Protein AF-A0A2N1J5Y3-F1 (afdb_monomer_lite)

pLDDT: mean 76.92, std 14.61, range [30.41, 90.88]

Foldseek 3Di:
DPPPPQDPDPLVVVVVDDDPLNLLVVVVLDDPVLSVCCSPPVPRVDDPLLVQLLSVVCVVVSVCSVPDDVCNVVVSVLSVLVVVQSVCCVVPVDGDPDPNSVVVVVSSVSSNVSSVVCVVVPD

Sequence (123 aa):
MLYKKRIYIDLDRVKKRETICSVLNNKKYLSDEEYEFETVEVACIYDELTFRGYLFVLAPVIFLLKHFSFADDFVFYLVKKWMDLHKFQREYQKRPKSFFSSLMSLCVLLAFFVGQVLYRIKP

Structure (mmCIF, N/CA/C/O backbone):
data_AF-A0A2N1J5Y3-F1
#
_entry.id   AF-A0A2N1J5Y3-F1
#
loop_
_atom_site.group_PDB
_atom_site.id
_atom_site.type_symbol
_atom_site.label_atom_id
_atom_site.label_alt_id
_atom_site.label_comp_id
_atom_site.label_asym_id
_atom_site.label_entity_id
_atom_site.label_seq_id
_atom_site.pdbx_PDB_ins_code
_atom_site.Cartn_x
_atom_site.Cartn_y
_atom_site.Cartn_z
_atom_site.occupancy
_atom_site.B_iso_or_equiv
_atom_site.auth_seq_id
_atom_site.auth_comp_id
_atom_site.auth_asym_id
_atom_site.auth_atom_id
_atom_site.pdbx_PDB_model_num
ATOM 1 N N . MET A 1 1 ? 8.477 29.636 5.546 1.00 30.41 1 MET A N 1
ATOM 2 C CA . MET A 1 1 ? 7.354 28.700 5.312 1.00 30.41 1 MET A CA 1
ATOM 3 C C . MET A 1 1 ? 7.275 28.415 3.822 1.00 30.41 1 MET A C 1
ATOM 5 O O . MET A 1 1 ? 6.855 29.285 3.074 1.00 30.41 1 MET A O 1
ATOM 9 N N . LEU A 1 2 ? 7.745 27.250 3.372 1.00 33.06 2 LEU A N 1
ATOM 10 C CA . LEU A 1 2 ? 7.533 26.817 1.989 1.00 33.06 2 LEU A CA 1
ATOM 11 C C . LEU A 1 2 ? 6.049 26.469 1.845 1.00 33.06 2 LEU A C 1
ATOM 13 O O . LEU A 1 2 ? 5.589 25.486 2.423 1.00 33.06 2 LEU A O 1
ATOM 17 N N . TYR A 1 3 ? 5.299 27.317 1.138 1.00 32.69 3 TYR A N 1
ATOM 18 C CA . TYR A 1 3 ? 3.928 27.031 0.729 1.00 32.69 3 TYR A CA 1
ATOM 19 C C . TYR A 1 3 ? 3.929 25.677 0.015 1.00 32.69 3 TYR A C 1
ATOM 21 O O . TYR A 1 3 ? 4.477 25.544 -1.081 1.00 32.69 3 TYR A O 1
ATOM 29 N N . LYS A 1 4 ? 3.359 24.654 0.660 1.00 36.25 4 LYS A N 1
ATOM 30 C CA . LYS A 1 4 ? 3.194 23.324 0.074 1.00 36.25 4 LYS A CA 1
ATOM 31 C C . LYS A 1 4 ? 2.144 23.470 -1.027 1.00 36.25 4 LYS A C 1
ATOM 33 O O . LYS A 1 4 ? 0.946 23.393 -0.765 1.00 36.25 4 LYS A O 1
ATOM 38 N N . LYS A 1 5 ? 2.588 23.810 -2.240 1.00 34.06 5 LYS A N 1
ATOM 39 C CA . LYS A 1 5 ? 1.733 23.908 -3.426 1.00 34.06 5 LYS A CA 1
ATOM 40 C C . LYS A 1 5 ? 1.018 22.559 -3.536 1.00 34.06 5 LYS A C 1
ATOM 42 O O . LYS A 1 5 ? 1.691 21.537 -3.642 1.00 34.06 5 LYS A O 1
ATOM 47 N N . ARG A 1 6 ? -0.317 22.535 -3.421 1.00 40.66 6 ARG A N 1
ATOM 48 C CA . ARG A 1 6 ? -1.101 21.331 -3.730 1.00 40.66 6 ARG A CA 1
ATOM 49 C C . ARG A 1 6 ? -0.910 21.082 -5.216 1.00 40.66 6 ARG A C 1
ATOM 51 O O . ARG A 1 6 ? -1.518 21.753 -6.045 1.00 40.66 6 ARG A O 1
ATOM 58 N N . ILE A 1 7 ? 0.026 20.204 -5.538 1.00 44.78 7 ILE A N 1
ATOM 59 C CA . ILE A 1 7 ? 0.186 19.703 -6.890 1.00 44.78 7 ILE A CA 1
ATOM 60 C C . ILE A 1 7 ? -0.972 18.729 -7.070 1.00 44.78 7 ILE A C 1
ATOM 62 O O . ILE A 1 7 ? -1.092 17.768 -6.312 1.00 44.78 7 ILE A O 1
ATOM 66 N N . TYR A 1 8 ? -1.855 19.023 -8.020 1.00 44.12 8 TYR A N 1
ATOM 67 C CA . TYR A 1 8 ? -2.813 18.037 -8.492 1.00 44.12 8 TYR A CA 1
ATOM 68 C C . TYR A 1 8 ? -1.997 16.946 -9.172 1.00 44.12 8 TYR A C 1
ATOM 70 O O . TYR A 1 8 ? -1.491 17.139 -10.276 1.00 44.12 8 TYR A O 1
ATOM 78 N N . ILE A 1 9 ? -1.791 15.835 -8.466 1.00 52.09 9 ILE A N 1
ATOM 79 C CA . ILE A 1 9 ? -1.263 14.635 -9.095 1.00 52.09 9 ILE A CA 1
ATOM 80 C C . ILE A 1 9 ? -2.260 14.252 -10.187 1.00 52.09 9 ILE A C 1
ATOM 82 O O . ILE A 1 9 ? -3.460 14.186 -9.931 1.00 52.09 9 ILE A O 1
ATOM 86 N N . ASP A 1 10 ? -1.762 14.043 -11.405 1.00 57.97 10 ASP A N 1
ATOM 87 C CA . ASP A 1 10 ? -2.546 13.470 -12.495 1.00 57.97 10 ASP A CA 1
ATOM 88 C C . ASP A 1 10 ? -2.907 12.032 -12.103 1.00 57.97 10 ASP A C 1
ATOM 90 O O . ASP A 1 10 ? -2.158 11.076 -12.334 1.00 57.97 10 ASP A O 1
ATOM 94 N N . LEU A 1 11 ? -4.041 11.914 -11.414 1.00 51.72 11 LEU A N 1
ATOM 95 C CA . LEU A 1 11 ? -4.582 10.669 -10.900 1.00 51.72 11 LEU A CA 1
ATOM 96 C C . LEU A 1 11 ? -4.804 9.661 -12.025 1.00 51.72 11 LEU A C 1
ATOM 98 O O . LEU A 1 11 ? -4.676 8.471 -11.773 1.00 51.72 11 LEU A O 1
ATOM 102 N N . ASP A 1 12 ? -5.042 10.098 -13.263 1.00 50.06 12 ASP A N 1
ATOM 103 C CA . ASP A 1 12 ? -5.201 9.193 -14.402 1.00 50.06 12 ASP A CA 1
ATOM 104 C C . ASP A 1 12 ? -3.869 8.561 -14.810 1.00 50.06 12 ASP A C 1
ATOM 106 O O . ASP A 1 12 ? -3.822 7.385 -15.178 1.00 50.06 12 ASP A O 1
ATOM 110 N N . ARG A 1 13 ? -2.750 9.283 -14.684 1.00 56.41 13 ARG A N 1
ATOM 111 C CA . ARG A 1 13 ? -1.409 8.689 -14.831 1.00 56.41 13 ARG A CA 1
ATOM 112 C C . ARG A 1 13 ? -1.046 7.760 -13.681 1.00 56.41 13 ARG A C 1
ATOM 114 O O . ARG A 1 13 ? -0.309 6.805 -13.914 1.00 56.41 13 ARG A O 1
ATOM 121 N N . VAL A 1 14 ? -1.533 8.022 -12.470 1.00 54.28 14 VAL A N 1
ATOM 122 C CA . VAL A 1 14 ? -1.320 7.141 -11.310 1.00 54.28 14 VAL A CA 1
ATOM 123 C C . VAL A 1 14 ? -2.161 5.877 -11.412 1.00 54.28 14 VAL A C 1
ATOM 125 O O . VAL A 1 14 ? -1.616 4.793 -11.270 1.00 54.28 14 VAL A O 1
ATOM 128 N N . LYS A 1 15 ? -3.444 6.000 -11.757 1.00 50.16 15 LYS A N 1
ATOM 129 C CA . LYS A 1 15 ? -4.363 4.880 -12.004 1.00 50.16 15 LYS A CA 1
ATOM 130 C C . LYS A 1 15 ? -3.881 3.972 -13.136 1.00 50.16 15 LYS A C 1
ATOM 132 O O . LYS A 1 15 ? -4.115 2.772 -13.094 1.00 50.16 15 LYS A O 1
ATOM 137 N N . LYS A 1 16 ? -3.175 4.529 -14.131 1.00 56.41 16 LYS A N 1
ATOM 138 C CA . LYS A 1 16 ? -2.533 3.768 -15.220 1.00 56.41 16 LYS A CA 1
ATOM 139 C C . LYS A 1 16 ? -1.211 3.101 -14.830 1.00 56.41 16 LYS A C 1
ATOM 141 O O . LYS A 1 16 ? -0.716 2.280 -15.598 1.00 56.41 16 LYS A O 1
ATOM 146 N N . ARG A 1 17 ? -0.601 3.464 -13.698 1.00 63.66 17 ARG A N 1
ATOM 147 C CA . ARG A 1 17 ? 0.617 2.817 -13.194 1.00 63.66 17 ARG A CA 1
ATOM 148 C C . ARG A 1 17 ? 0.221 1.717 -12.223 1.00 63.66 17 ARG A C 1
ATOM 150 O O . ARG A 1 17 ? -0.582 1.938 -11.327 1.00 63.66 17 ARG A O 1
ATOM 157 N N . GLU A 1 18 ? 0.799 0.535 -12.390 1.00 70.38 18 GLU A N 1
ATOM 158 C CA . GLU A 1 18 ? 0.590 -0.544 -11.429 1.00 70.38 18 GLU A CA 1
ATOM 159 C C . GLU A 1 18 ? 1.158 -0.167 -10.064 1.00 70.38 18 GLU A C 1
ATOM 161 O O . GLU A 1 18 ? 2.282 0.330 -9.953 1.00 70.38 18 GLU A O 1
ATOM 166 N N . THR A 1 19 ? 0.362 -0.427 -9.033 1.00 80.75 19 THR A N 1
ATOM 167 C CA . THR A 1 19 ? 0.693 -0.169 -7.636 1.00 80.75 19 THR A CA 1
ATOM 168 C C . THR A 1 19 ? 0.560 -1.442 -6.804 1.00 80.75 19 THR A C 1
ATOM 170 O O . THR A 1 19 ? 0.032 -2.451 -7.282 1.00 80.75 19 THR A O 1
ATOM 173 N N . ILE A 1 20 ? 1.008 -1.411 -5.545 1.00 85.56 20 ILE A N 1
ATOM 174 C CA . ILE A 1 20 ? 0.838 -2.561 -4.645 1.00 85.56 20 ILE A CA 1
ATOM 175 C C . ILE A 1 20 ? -0.650 -2.861 -4.438 1.00 85.56 20 ILE A C 1
ATOM 177 O O . ILE A 1 20 ? -1.048 -4.023 -4.543 1.00 85.56 20 ILE A O 1
ATOM 181 N N . CYS A 1 21 ? -1.484 -1.840 -4.202 1.00 83.31 21 CYS A N 1
ATOM 182 C CA . CYS A 1 21 ? -2.914 -2.061 -3.983 1.00 83.31 21 CYS A CA 1
ATOM 183 C C . CYS A 1 21 ? -3.611 -2.589 -5.244 1.00 83.31 21 CYS A C 1
ATOM 185 O O . CYS A 1 21 ? -4.493 -3.434 -5.128 1.00 83.31 21 CYS A O 1
ATOM 187 N N . SER A 1 22 ? -3.173 -2.184 -6.444 1.00 84.56 22 SER A N 1
ATOM 188 C CA . SER A 1 22 ? -3.681 -2.740 -7.708 1.00 84.56 22 SER A CA 1
ATOM 189 C C . SER A 1 22 ? -3.383 -4.240 -7.844 1.00 84.56 22 SER A C 1
ATOM 191 O O . SER A 1 22 ? -4.278 -5.021 -8.164 1.00 84.56 22 SER A O 1
ATOM 193 N N . VAL A 1 23 ? -2.153 -4.676 -7.547 1.00 86.69 23 VAL A N 1
ATOM 194 C CA . VAL A 1 23 ? -1.792 -6.105 -7.622 1.00 86.69 23 VAL A CA 1
ATOM 195 C C . VAL A 1 23 ? -2.539 -6.931 -6.571 1.00 86.69 23 VAL A C 1
ATOM 197 O O . VAL A 1 23 ? -3.026 -8.016 -6.883 1.00 86.69 23 VAL A O 1
ATOM 200 N N . LEU A 1 24 ? -2.679 -6.422 -5.344 1.00 87.81 24 LEU A N 1
ATOM 201 C CA . LEU A 1 24 ? -3.421 -7.111 -4.283 1.00 87.81 24 LEU A CA 1
ATOM 202 C C . LEU A 1 24 ? -4.930 -7.186 -4.566 1.00 87.81 24 LEU A C 1
ATOM 204 O O . LEU A 1 24 ? -5.543 -8.219 -4.299 1.00 87.81 24 LEU A O 1
ATOM 208 N N . ASN A 1 25 ? -5.534 -6.143 -5.143 1.00 88.81 25 ASN A N 1
ATOM 209 C CA . ASN A 1 25 ? -6.938 -6.165 -5.566 1.00 88.81 25 ASN A CA 1
ATOM 210 C C . ASN A 1 25 ? -7.173 -7.190 -6.689 1.00 88.81 25 ASN A C 1
ATOM 212 O O . ASN A 1 25 ? -8.065 -8.026 -6.563 1.00 88.81 25 ASN A O 1
ATOM 216 N N . ASN A 1 26 ? -6.297 -7.251 -7.700 1.00 87.31 26 ASN A N 1
ATOM 217 C CA . ASN A 1 26 ? -6.360 -8.285 -8.746 1.00 87.31 26 ASN A CA 1
ATOM 218 C C . ASN A 1 26 ? -6.277 -9.714 -8.178 1.00 87.31 26 ASN A C 1
ATOM 220 O O . ASN A 1 26 ? -6.888 -10.642 -8.709 1.00 87.31 26 ASN A O 1
ATOM 224 N N . LYS A 1 27 ? -5.541 -9.894 -7.076 1.00 90.19 27 LYS A N 1
ATOM 225 C CA . LYS A 1 27 ? -5.452 -11.160 -6.333 1.00 90.19 27 LYS A CA 1
ATOM 226 C C . LYS A 1 27 ? -6.591 -11.383 -5.328 1.00 90.19 27 LYS A C 1
ATOM 228 O O . LYS A 1 27 ? -6.578 -12.391 -4.630 1.00 90.19 27 LYS A O 1
ATOM 233 N N . LYS A 1 28 ? -7.579 -10.485 -5.261 1.00 89.62 28 LYS A N 1
ATOM 234 C CA . LYS A 1 28 ? -8.729 -10.508 -4.336 1.00 89.62 28 LYS A CA 1
ATOM 235 C C . LYS A 1 28 ? -8.370 -10.366 -2.853 1.00 89.62 28 LYS A C 1
ATOM 237 O O . LYS A 1 28 ? -9.163 -10.736 -1.992 1.00 89.62 28 LYS A O 1
ATOM 242 N N . TYR A 1 29 ? -7.198 -9.812 -2.548 1.00 88.00 29 TYR A N 1
ATOM 243 C CA . TYR A 1 29 ? -6.809 -9.474 -1.177 1.00 88.00 29 TYR A CA 1
ATOM 244 C C . TYR A 1 29 ? -7.441 -8.157 -0.705 1.00 88.00 29 TYR A C 1
ATOM 246 O O . TYR A 1 29 ? -7.712 -8.001 0.482 1.00 88.00 29 TYR A O 1
ATOM 254 N N . LEU A 1 30 ? -7.688 -7.215 -1.618 1.00 87.50 30 LEU A N 1
ATOM 255 C CA . LEU A 1 30 ? -8.304 -5.915 -1.329 1.00 87.50 30 LEU A CA 1
ATOM 256 C C . LEU A 1 30 ? -9.628 -5.762 -2.074 1.00 87.50 30 LEU A C 1
ATOM 258 O O . LEU A 1 30 ? -9.751 -6.234 -3.206 1.00 87.50 30 LEU A O 1
ATOM 262 N N . SER A 1 31 ? -10.585 -5.056 -1.470 1.00 84.81 31 SER A N 1
ATOM 263 C CA . SER A 1 31 ? -11.782 -4.596 -2.184 1.00 84.81 31 SER A CA 1
ATOM 264 C C . SER A 1 31 ? -11.452 -3.444 -3.139 1.00 84.81 31 SER A C 1
ATOM 266 O O . SER A 1 31 ? -10.382 -2.836 -3.056 1.00 84.81 31 SER A O 1
ATOM 268 N N . ASP A 1 32 ? -12.381 -3.123 -4.036 1.00 78.50 32 ASP A N 1
ATOM 269 C CA . ASP A 1 32 ? -12.218 -1.998 -4.966 1.00 78.50 32 ASP A CA 1
ATOM 270 C C . ASP A 1 32 ? -12.130 -0.657 -4.217 1.00 78.50 32 ASP A C 1
ATOM 272 O O . ASP A 1 32 ? -11.314 0.195 -4.561 1.00 78.50 32 ASP A O 1
ATOM 276 N N . GLU A 1 33 ? -12.876 -0.511 -3.118 1.00 79.88 33 GLU A N 1
ATOM 277 C CA . GLU A 1 33 ? -12.791 0.649 -2.218 1.00 79.88 33 GLU A CA 1
ATOM 278 C C . GLU A 1 33 ? -11.389 0.795 -1.602 1.00 79.88 33 GLU A C 1
ATOM 280 O O . GLU A 1 33 ? -10.858 1.896 -1.464 1.00 79.88 33 GLU A O 1
ATOM 285 N N . GLU A 1 34 ? -10.751 -0.322 -1.250 1.00 78.69 34 GLU A N 1
ATOM 286 C CA . GLU A 1 34 ? -9.407 -0.325 -0.671 1.00 78.69 34 GLU A CA 1
ATOM 287 C C . GLU A 1 34 ? -8.314 -0.103 -1.717 1.00 78.69 34 GLU A C 1
ATOM 289 O O . GLU A 1 34 ? -7.251 0.424 -1.394 1.00 78.69 34 GLU A O 1
ATOM 294 N N . TYR A 1 35 ? -8.558 -0.447 -2.979 1.00 75.88 35 TYR A N 1
ATOM 295 C CA . TYR A 1 35 ? -7.683 -0.053 -4.080 1.00 75.88 35 TYR A CA 1
ATOM 296 C C . TYR A 1 35 ? -7.652 1.474 -4.263 1.00 75.88 35 TYR A C 1
ATOM 298 O O . TYR A 1 35 ? -6.586 2.057 -4.504 1.00 75.88 35 TYR A O 1
ATOM 306 N N . GLU A 1 36 ? -8.792 2.146 -4.087 1.00 72.38 36 GLU A N 1
ATOM 307 C CA . GLU A 1 36 ? -8.877 3.604 -4.216 1.00 72.38 36 GLU A CA 1
ATOM 308 C C . GLU A 1 36 ? -8.071 4.354 -3.147 1.00 72.38 36 GLU A C 1
ATOM 310 O O . GLU A 1 36 ? -7.664 5.491 -3.377 1.00 72.38 36 GLU A O 1
ATOM 315 N N . PHE A 1 37 ? -7.731 3.713 -2.026 1.00 71.81 37 PHE A N 1
ATOM 316 C CA . PHE A 1 37 ? -6.878 4.285 -0.981 1.00 71.81 37 PHE A CA 1
ATOM 317 C C . PHE A 1 37 ? -5.552 4.847 -1.525 1.00 71.81 37 PHE A C 1
ATOM 319 O O . PHE A 1 37 ? -5.196 6.001 -1.277 1.00 71.81 37 PHE A O 1
ATOM 326 N N . GLU A 1 38 ? -4.801 4.047 -2.283 1.00 66.12 38 GLU A N 1
ATOM 327 C CA . GLU A 1 38 ? -3.468 4.440 -2.757 1.00 66.12 38 GLU A CA 1
ATOM 328 C C . GLU A 1 38 ? -3.556 5.515 -3.846 1.00 66.12 38 GLU A C 1
ATOM 330 O O . GLU A 1 38 ? -2.734 6.434 -3.909 1.00 66.12 38 GLU A O 1
ATOM 335 N N . THR A 1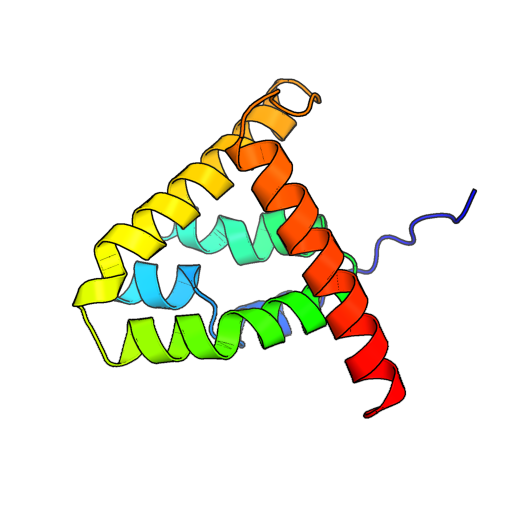 39 ? -4.587 5.428 -4.685 1.00 65.56 39 THR A N 1
ATOM 336 C CA . THR A 1 39 ? -4.761 6.346 -5.809 1.00 65.56 39 THR A CA 1
ATOM 337 C C . THR A 1 39 ? -5.372 7.671 -5.375 1.00 65.56 39 THR A C 1
ATOM 339 O O . THR A 1 39 ? -4.923 8.704 -5.846 1.00 65.56 39 THR A O 1
ATOM 342 N N . VAL A 1 40 ? -6.332 7.690 -4.455 1.00 68.00 40 VAL A N 1
ATOM 343 C CA . VAL A 1 40 ? -7.057 8.905 -4.055 1.00 68.00 40 VAL A CA 1
ATOM 344 C C . VAL A 1 40 ? -6.461 9.525 -2.798 1.00 68.00 40 VAL A C 1
ATOM 346 O O . VAL A 1 40 ? -6.251 10.736 -2.749 1.00 68.00 40 VAL A O 1
ATOM 349 N N . GLU A 1 41 ? -6.154 8.731 -1.776 1.00 66.44 41 GLU A N 1
ATOM 350 C CA . GLU A 1 41 ? -5.751 9.277 -0.480 1.00 66.44 41 GLU A CA 1
ATOM 351 C C . GLU A 1 41 ? -4.248 9.497 -0.389 1.00 66.44 41 GLU A C 1
ATOM 353 O O . GLU A 1 41 ? -3.796 10.583 -0.023 1.00 66.44 41 GLU A O 1
ATOM 358 N N . VAL A 1 42 ? -3.457 8.486 -0.741 1.00 69.69 42 VAL A N 1
ATOM 359 C CA . VAL A 1 42 ? -1.997 8.563 -0.626 1.00 69.69 42 VAL A CA 1
ATOM 360 C C . VAL A 1 42 ? -1.422 9.556 -1.632 1.00 69.69 42 VAL A C 1
ATOM 362 O O . VAL A 1 42 ? -0.625 10.421 -1.253 1.00 69.69 42 VAL A O 1
ATOM 365 N N . ALA A 1 43 ? -1.857 9.484 -2.893 1.00 65.75 43 ALA A N 1
ATOM 366 C CA . ALA A 1 43 ? -1.412 10.406 -3.934 1.00 65.75 43 ALA A CA 1
ATOM 367 C C . ALA A 1 43 ? -1.713 11.873 -3.571 1.00 65.75 43 ALA A C 1
ATOM 369 O O . ALA A 1 43 ? -0.890 12.748 -3.802 1.00 65.75 43 ALA A O 1
ATOM 370 N N . CYS A 1 44 ? -2.842 12.166 -2.921 1.00 64.62 44 CYS A N 1
ATOM 371 C CA . CYS A 1 44 ? -3.155 13.540 -2.512 1.00 64.62 44 CYS A CA 1
ATOM 372 C C . CYS A 1 44 ? -2.295 14.058 -1.342 1.00 64.62 44 CYS A C 1
ATOM 374 O O . CYS A 1 44 ? -2.201 15.271 -1.134 1.00 64.62 44 CYS A O 1
ATOM 376 N N . ILE A 1 45 ? -1.685 13.169 -0.551 1.00 68.19 45 ILE A N 1
ATOM 377 C CA . ILE A 1 45 ? -0.879 13.534 0.627 1.00 68.19 45 ILE A CA 1
ATOM 378 C C . ILE A 1 45 ? 0.587 13.785 0.248 1.00 68.19 45 ILE A C 1
ATOM 380 O O . ILE A 1 45 ? 1.249 14.652 0.846 1.00 68.19 45 ILE A O 1
ATOM 384 N N . TYR A 1 46 ? 1.104 13.029 -0.719 1.00 70.38 46 TYR A N 1
ATOM 385 C CA . TYR A 1 46 ? 2.492 13.112 -1.162 1.00 70.38 46 TYR A CA 1
ATOM 386 C C . TYR A 1 46 ? 2.646 14.122 -2.298 1.00 70.38 46 TYR A C 1
ATOM 388 O O . TYR A 1 46 ? 1.797 14.241 -3.171 1.00 70.38 46 TYR A O 1
ATOM 396 N N . ASP A 1 47 ? 3.732 14.892 -2.281 1.00 71.19 47 ASP A N 1
ATOM 397 C CA . ASP A 1 47 ? 4.101 15.687 -3.451 1.00 71.19 47 ASP A CA 1
ATOM 398 C C . ASP A 1 47 ? 4.591 14.771 -4.587 1.00 71.19 47 ASP A C 1
ATOM 400 O O . ASP A 1 47 ? 4.961 13.617 -4.362 1.00 71.19 47 ASP A O 1
ATOM 404 N N . GLU A 1 48 ? 4.613 15.290 -5.815 1.00 72.19 48 GLU A N 1
ATOM 405 C CA . GLU A 1 48 ? 4.950 14.509 -7.009 1.00 72.19 48 GLU A CA 1
ATOM 406 C C . GLU A 1 48 ? 6.324 13.823 -6.924 1.00 72.19 48 GLU A C 1
ATOM 408 O O . GLU A 1 48 ? 6.470 12.685 -7.372 1.00 72.19 48 GLU A O 1
ATOM 413 N N . LEU A 1 49 ? 7.333 14.478 -6.335 1.00 74.25 49 LEU A N 1
ATOM 414 C CA . LEU A 1 49 ? 8.673 13.901 -6.208 1.00 74.25 49 LEU A CA 1
ATOM 415 C C . LEU A 1 49 ? 8.655 12.722 -5.240 1.00 74.25 49 LEU A C 1
ATOM 417 O O . LEU A 1 49 ? 9.141 11.643 -5.584 1.00 74.25 49 LEU A O 1
ATOM 421 N N . THR A 1 50 ? 8.037 12.904 -4.073 1.00 77.38 50 THR A N 1
ATOM 422 C CA . THR A 1 50 ? 7.825 11.822 -3.106 1.00 77.38 50 THR A CA 1
ATOM 423 C C . THR A 1 50 ? 7.069 10.662 -3.741 1.00 77.38 50 THR A C 1
ATOM 425 O O . THR A 1 50 ? 7.476 9.513 -3.588 1.00 77.38 50 THR A O 1
ATOM 428 N N . PHE A 1 51 ? 6.018 10.941 -4.513 1.00 75.88 51 PHE A N 1
ATOM 429 C CA . PHE A 1 51 ? 5.223 9.908 -5.170 1.00 75.88 51 PHE A CA 1
ATOM 430 C C . PHE A 1 51 ? 6.011 9.152 -6.255 1.00 75.88 51 PHE A C 1
ATOM 432 O O . PHE A 1 51 ? 5.946 7.925 -6.341 1.00 75.88 51 PHE A O 1
ATOM 439 N N . ARG A 1 52 ? 6.824 9.849 -7.058 1.00 75.81 52 ARG A N 1
ATOM 440 C CA . ARG A 1 52 ? 7.724 9.213 -8.038 1.00 75.81 52 ARG A CA 1
ATOM 441 C C . ARG A 1 52 ? 8.754 8.311 -7.361 1.00 75.81 52 ARG A C 1
ATOM 443 O O . ARG A 1 52 ? 8.965 7.190 -7.819 1.00 75.81 52 ARG A O 1
ATOM 450 N N . GLY A 1 53 ? 9.385 8.787 -6.290 1.00 79.12 53 GLY A N 1
ATOM 451 C CA . GLY A 1 53 ? 10.345 7.988 -5.533 1.00 79.12 53 GLY A CA 1
ATOM 452 C C . GLY A 1 53 ? 9.690 6.796 -4.841 1.00 79.12 53 GLY A C 1
ATOM 453 O O . GLY A 1 53 ? 10.246 5.704 -4.858 1.00 79.12 53 GLY A O 1
ATOM 454 N N . TYR A 1 54 ? 8.474 6.972 -4.327 1.00 81.06 54 TYR A N 1
ATOM 455 C CA . TYR A 1 54 ? 7.656 5.904 -3.759 1.00 81.06 54 TYR A CA 1
ATOM 456 C C . TYR A 1 54 ? 7.410 4.788 -4.780 1.00 81.06 54 TYR A C 1
ATOM 458 O O . TYR A 1 54 ? 7.768 3.641 -4.525 1.00 81.06 54 TYR A O 1
ATOM 466 N N . LEU A 1 55 ? 6.915 5.120 -5.977 1.00 77.75 55 LEU A N 1
ATOM 467 C CA . LEU A 1 55 ? 6.700 4.129 -7.037 1.00 77.75 55 LEU A CA 1
ATOM 468 C C . LEU A 1 55 ? 7.990 3.406 -7.444 1.00 77.75 55 LEU A C 1
ATOM 470 O O . LEU A 1 55 ? 7.968 2.207 -7.711 1.00 77.75 55 LEU A O 1
ATOM 474 N N . PHE A 1 56 ? 9.120 4.116 -7.474 1.00 81.75 56 PHE A N 1
ATOM 475 C CA . PHE A 1 56 ? 10.413 3.505 -7.774 1.00 81.75 56 PHE A CA 1
ATOM 476 C C . PHE A 1 56 ? 10.841 2.505 -6.693 1.00 81.75 56 PHE A C 1
ATOM 478 O O . PHE A 1 56 ? 11.240 1.388 -7.015 1.00 81.75 56 PHE A O 1
ATOM 485 N N . VAL A 1 57 ? 10.721 2.882 -5.417 1.00 83.81 57 VAL A N 1
ATOM 486 C CA . VAL A 1 57 ? 11.042 2.011 -4.273 1.00 83.81 57 VAL A CA 1
ATOM 487 C C . VAL A 1 57 ? 10.149 0.772 -4.254 1.00 83.81 57 VAL A C 1
ATOM 489 O O . VAL A 1 57 ? 10.608 -0.306 -3.882 1.00 83.81 57 VAL A O 1
ATOM 492 N N . LEU A 1 58 ? 8.890 0.901 -4.672 1.00 83.44 58 LEU A N 1
ATOM 493 C CA . LEU A 1 58 ? 7.941 -0.207 -4.667 1.00 83.44 58 LEU A CA 1
ATOM 494 C C . LEU A 1 58 ? 8.014 -1.128 -5.881 1.00 83.44 58 LEU A C 1
ATOM 496 O O . LEU A 1 58 ? 7.495 -2.239 -5.803 1.00 83.44 58 LEU A O 1
ATOM 500 N N . ALA A 1 59 ? 8.659 -0.728 -6.978 1.00 83.50 59 ALA A N 1
ATOM 501 C CA . ALA A 1 59 ? 8.719 -1.544 -8.191 1.00 83.50 59 ALA A CA 1
ATOM 502 C C . ALA A 1 59 ? 9.213 -2.993 -7.950 1.00 83.50 59 ALA A C 1
ATOM 504 O O . ALA A 1 59 ? 8.579 -3.916 -8.467 1.00 83.50 59 ALA A O 1
ATOM 505 N N . PRO A 1 60 ? 10.250 -3.251 -7.124 1.00 84.50 60 PRO A N 1
ATOM 506 C CA . PRO A 1 60 ? 10.659 -4.616 -6.785 1.00 84.50 60 PRO A CA 1
ATOM 507 C C . PRO A 1 60 ? 9.599 -5.390 -5.991 1.00 84.50 60 PRO A C 1
ATOM 509 O O . PRO A 1 60 ? 9.415 -6.582 -6.214 1.00 84.50 60 PRO A O 1
ATOM 512 N N . VAL A 1 61 ? 8.875 -4.724 -5.087 1.00 86.44 61 VAL A N 1
ATOM 513 C CA . VAL A 1 61 ? 7.803 -5.346 -4.290 1.00 86.44 61 VAL A CA 1
ATOM 514 C C . VAL A 1 61 ? 6.621 -5.715 -5.183 1.00 86.44 61 VAL A C 1
ATOM 516 O O . VAL A 1 61 ? 6.092 -6.816 -5.077 1.00 86.44 61 VAL A O 1
ATOM 519 N N . ILE A 1 62 ? 6.251 -4.829 -6.111 1.00 86.88 62 ILE A N 1
ATOM 520 C CA . ILE A 1 62 ? 5.218 -5.074 -7.126 1.00 86.88 62 ILE A CA 1
ATOM 521 C C . ILE A 1 62 ? 5.617 -6.260 -8.010 1.00 86.88 62 ILE A C 1
ATOM 523 O O . ILE A 1 62 ? 4.796 -7.139 -8.264 1.00 86.88 62 ILE A O 1
ATOM 527 N N . PHE A 1 63 ? 6.878 -6.321 -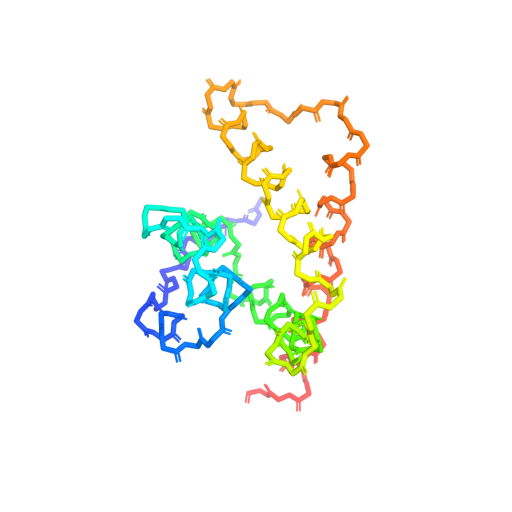8.449 1.00 87.56 63 PHE A N 1
ATOM 528 C CA . PHE A 1 63 ? 7.395 -7.459 -9.210 1.00 87.56 63 PHE A CA 1
ATOM 529 C C . PHE A 1 63 ? 7.279 -8.766 -8.415 1.00 87.56 63 PHE A C 1
ATOM 531 O O . PHE A 1 63 ? 6.734 -9.745 -8.923 1.00 87.56 63 PHE A O 1
ATOM 538 N N . LEU A 1 64 ? 7.727 -8.777 -7.156 1.00 86.81 64 LEU A N 1
ATOM 539 C CA . LEU A 1 64 ? 7.631 -9.958 -6.298 1.00 86.81 64 LEU A CA 1
ATOM 540 C C . LEU A 1 64 ? 6.183 -10.414 -6.124 1.00 86.81 64 LEU A C 1
ATOM 542 O O . LEU A 1 64 ? 5.897 -11.587 -6.337 1.00 86.81 64 LEU A O 1
ATOM 546 N N . LEU A 1 65 ? 5.274 -9.487 -5.823 1.00 88.94 65 LEU A N 1
ATOM 547 C CA . LEU A 1 65 ? 3.851 -9.780 -5.691 1.00 88.94 65 LEU A CA 1
ATOM 548 C C . LEU A 1 65 ? 3.270 -10.398 -6.960 1.00 88.94 65 LEU A C 1
ATOM 550 O O . LEU A 1 65 ? 2.481 -11.325 -6.884 1.00 88.94 65 LEU A O 1
ATOM 554 N N . LYS A 1 66 ? 3.637 -9.933 -8.150 1.00 88.00 66 LYS A N 1
ATOM 555 C CA . LYS A 1 66 ? 3.085 -10.509 -9.384 1.00 88.00 66 LYS A CA 1
ATOM 556 C C . LYS A 1 66 ? 3.531 -11.939 -9.642 1.00 88.00 66 LYS A C 1
ATOM 558 O O . LYS A 1 66 ? 2.757 -12.727 -10.179 1.00 88.00 66 LYS A O 1
ATOM 563 N N . HIS A 1 67 ? 4.780 -12.248 -9.314 1.00 88.19 67 HIS A N 1
ATOM 564 C CA . HIS A 1 67 ? 5.416 -13.494 -9.733 1.00 88.19 67 HIS A CA 1
ATOM 565 C C . HIS A 1 67 ? 5.457 -14.560 -8.638 1.00 88.19 67 HIS A C 1
ATOM 567 O O . HIS A 1 67 ? 5.621 -15.737 -8.952 1.00 88.19 67 HIS A O 1
ATOM 573 N N . PHE A 1 68 ? 5.278 -14.180 -7.373 1.00 87.00 68 PHE A N 1
ATOM 574 C CA . PHE A 1 68 ? 5.395 -15.085 -6.238 1.00 87.00 68 PHE A CA 1
ATOM 575 C C . PHE A 1 68 ? 4.273 -14.856 -5.226 1.00 87.00 68 PHE A C 1
ATOM 577 O O . PHE A 1 68 ? 3.969 -13.721 -4.873 1.00 87.00 68 PHE A O 1
ATOM 584 N N . SER A 1 69 ? 3.679 -15.940 -4.721 1.00 85.69 69 SER A N 1
ATOM 585 C CA . SER A 1 69 ? 2.591 -15.873 -3.736 1.00 85.69 69 SER A CA 1
ATOM 586 C C . SER A 1 69 ? 3.063 -15.805 -2.283 1.00 85.69 69 SER A C 1
ATOM 588 O O . SER A 1 69 ? 2.318 -15.364 -1.418 1.00 85.69 69 SER A O 1
ATOM 590 N N . PHE A 1 70 ? 4.310 -16.193 -1.986 1.00 86.38 70 PHE A N 1
ATOM 591 C CA . PHE A 1 70 ? 4.809 -16.225 -0.601 1.00 86.38 70 PHE A CA 1
ATOM 592 C C . PHE A 1 70 ? 4.841 -14.838 0.064 1.00 86.38 70 PHE A C 1
ATOM 594 O O . PHE A 1 70 ? 4.843 -14.737 1.288 1.00 86.38 70 PHE A O 1
ATOM 601 N N . ALA A 1 71 ? 4.911 -13.771 -0.737 1.00 84.94 71 ALA A N 1
ATOM 602 C CA . ALA A 1 71 ? 4.959 -12.398 -0.253 1.00 84.94 71 ALA A CA 1
ATOM 603 C C . ALA A 1 71 ? 3.562 -11.791 -0.041 1.00 84.94 71 ALA A C 1
ATOM 605 O O . ALA A 1 71 ? 3.466 -10.727 0.569 1.00 84.94 71 ALA A O 1
ATOM 606 N N . ASP A 1 72 ? 2.500 -12.443 -0.523 1.00 88.12 72 ASP A N 1
ATOM 607 C CA . ASP A 1 72 ? 1.160 -11.856 -0.604 1.00 88.12 72 ASP A CA 1
ATOM 608 C C . ASP A 1 72 ? 0.620 -11.488 0.777 1.00 88.12 72 ASP A C 1
ATOM 610 O O . ASP A 1 72 ? 0.331 -10.318 1.025 1.00 88.12 72 ASP A O 1
ATOM 614 N N . ASP A 1 73 ? 0.574 -12.445 1.705 1.00 89.44 73 ASP A N 1
ATOM 615 C CA . ASP A 1 73 ? 0.018 -12.232 3.048 1.00 89.44 73 ASP A CA 1
ATOM 616 C C . ASP A 1 73 ? 0.819 -11.195 3.848 1.00 89.44 73 ASP A C 1
ATOM 618 O O . ASP A 1 73 ? 0.256 -10.360 4.562 1.00 89.44 73 ASP A O 1
ATOM 622 N N . PHE A 1 74 ? 2.147 -11.216 3.706 1.00 89.56 74 PHE A N 1
ATOM 623 C CA . PHE A 1 74 ? 3.026 -10.272 4.389 1.00 89.56 74 PHE A CA 1
ATOM 624 C C . PHE A 1 74 ? 2.834 -8.845 3.867 1.00 89.56 74 PHE A C 1
ATOM 626 O O . PHE A 1 74 ? 2.656 -7.911 4.653 1.00 89.56 74 PHE A O 1
ATOM 633 N N . VAL A 1 75 ? 2.841 -8.660 2.546 1.00 88.94 75 VAL A N 1
ATOM 634 C CA . VAL A 1 75 ? 2.650 -7.337 1.944 1.00 88.94 75 VAL A CA 1
ATOM 635 C C . VAL A 1 75 ? 1.226 -6.843 2.184 1.00 88.94 75 VAL A C 1
ATOM 637 O O . VAL A 1 75 ? 1.041 -5.674 2.518 1.00 88.94 75 VAL A O 1
ATOM 640 N N . PHE A 1 76 ? 0.230 -7.724 2.116 1.00 90.12 76 PHE A N 1
ATOM 641 C CA . PHE A 1 76 ? -1.148 -7.409 2.473 1.00 90.12 76 PHE A CA 1
ATOM 642 C C . PHE A 1 76 ? -1.270 -6.894 3.911 1.00 90.12 76 PHE A C 1
ATOM 644 O O . PHE A 1 76 ? -1.875 -5.845 4.144 1.00 90.12 76 PHE A O 1
ATOM 651 N N . TYR A 1 77 ? -0.639 -7.570 4.875 1.00 90.88 77 TYR A N 1
ATOM 652 C CA . TYR A 1 77 ? -0.603 -7.120 6.265 1.00 90.88 77 TYR A CA 1
ATOM 653 C C . TYR A 1 77 ? -0.001 -5.713 6.401 1.00 90.88 77 TYR A C 1
ATOM 655 O O . TYR A 1 77 ? -0.562 -4.862 7.099 1.00 90.88 77 TYR A O 1
ATOM 663 N N . LEU A 1 78 ? 1.114 -5.438 5.714 1.00 88.75 78 LEU A N 1
ATOM 664 C CA . LEU A 1 78 ? 1.739 -4.112 5.718 1.00 88.75 78 LEU A CA 1
ATOM 665 C C . LEU A 1 78 ? 0.817 -3.040 5.126 1.00 88.75 78 LEU A C 1
ATOM 667 O O . LEU A 1 78 ? 0.697 -1.959 5.703 1.00 88.75 78 LEU A O 1
ATOM 671 N N . VAL A 1 79 ? 0.134 -3.343 4.020 1.00 88.31 79 VAL A N 1
ATOM 672 C CA . VAL A 1 79 ? -0.828 -2.434 3.379 1.00 88.31 79 VAL A CA 1
ATOM 673 C C . VAL A 1 79 ? -2.000 -2.132 4.308 1.00 88.31 79 VAL A C 1
ATOM 675 O O . VAL A 1 79 ? -2.332 -0.964 4.492 1.00 88.31 79 VAL A O 1
ATOM 678 N N . LYS A 1 80 ? -2.570 -3.138 4.982 1.00 89.94 80 LYS A N 1
ATOM 679 C CA . LYS A 1 80 ? -3.641 -2.923 5.970 1.00 89.94 80 LYS A CA 1
ATOM 680 C C . LYS A 1 80 ? -3.186 -2.042 7.124 1.00 89.94 80 LYS A C 1
ATOM 682 O O . LYS A 1 80 ? -3.874 -1.087 7.475 1.00 89.94 80 LYS A O 1
ATOM 687 N N . LYS A 1 81 ? -1.990 -2.288 7.669 1.00 90.00 81 LYS A N 1
ATOM 688 C CA . LYS A 1 81 ? -1.424 -1.417 8.712 1.00 90.00 81 LYS A CA 1
ATOM 689 C C . LYS A 1 81 ? -1.223 0.004 8.222 1.00 90.00 81 LYS A C 1
ATOM 691 O O . LYS A 1 81 ? -1.435 0.945 8.982 1.00 90.00 81 LYS A O 1
ATOM 696 N N . TRP A 1 82 ? -0.836 0.175 6.970 1.00 86.44 82 TRP A N 1
ATOM 697 C CA . TRP A 1 82 ? -0.684 1.495 6.395 1.00 86.44 82 TRP A CA 1
ATOM 698 C C . TRP A 1 82 ? -2.029 2.221 6.222 1.00 86.44 82 TRP A C 1
ATOM 700 O O . TRP A 1 82 ? -2.141 3.383 6.625 1.00 86.44 82 TRP A O 1
ATOM 710 N N . MET A 1 83 ? -3.063 1.530 5.736 1.00 87.50 83 MET A N 1
ATOM 711 C CA . MET A 1 83 ? -4.438 2.040 5.659 1.00 87.50 83 MET A CA 1
ATOM 712 C C . MET A 1 83 ? -4.968 2.454 7.037 1.00 87.50 83 MET A C 1
ATOM 714 O O . MET A 1 83 ? -5.446 3.579 7.197 1.00 87.50 83 MET A O 1
ATOM 718 N N . ASP A 1 84 ? -4.796 1.608 8.057 1.00 89.12 84 ASP A N 1
ATOM 719 C CA . ASP A 1 84 ? -5.210 1.890 9.439 1.00 89.12 84 ASP A CA 1
ATOM 720 C C . ASP A 1 84 ? -4.584 3.188 9.970 1.00 89.12 84 ASP A C 1
ATOM 722 O O . ASP A 1 84 ? -5.255 4.017 10.591 1.00 89.12 84 ASP A O 1
ATOM 726 N N . LEU A 1 85 ? -3.288 3.397 9.710 1.00 86.81 85 LEU A N 1
ATOM 727 C CA . LEU A 1 85 ? -2.583 4.610 10.128 1.00 86.81 85 LEU A CA 1
ATOM 728 C C . LEU A 1 85 ? -3.157 5.863 9.463 1.00 86.81 85 LEU A C 1
ATOM 730 O O . LEU A 1 85 ? -3.292 6.895 10.125 1.00 86.81 85 LEU A O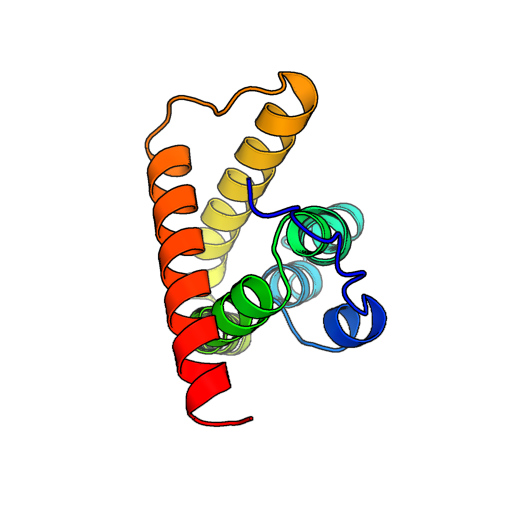 1
ATOM 734 N N . HIS A 1 86 ? -3.477 5.791 8.171 1.00 83.25 86 HIS A N 1
ATOM 735 C CA . HIS A 1 86 ? -4.065 6.909 7.434 1.00 83.25 86 HIS A CA 1
ATOM 736 C C . HIS A 1 86 ? -5.503 7.191 7.873 1.00 83.25 86 HIS A C 1
ATOM 738 O O . HIS A 1 86 ? -5.867 8.358 8.046 1.00 83.25 86 HIS A O 1
ATOM 744 N N . LYS A 1 87 ? -6.298 6.147 8.129 1.00 85.81 87 LYS A N 1
ATOM 745 C CA . LYS A 1 87 ? -7.648 6.275 8.685 1.00 85.81 87 LYS A CA 1
ATOM 746 C C . LYS A 1 87 ? -7.617 6.953 10.055 1.00 85.81 87 LYS A C 1
ATOM 748 O O . LYS A 1 87 ? -8.293 7.960 10.251 1.00 85.81 87 LYS A O 1
ATOM 753 N N . PHE A 1 88 ? -6.738 6.504 10.954 1.00 86.56 88 PHE A N 1
ATOM 754 C CA . PHE A 1 88 ? -6.546 7.139 12.261 1.00 86.56 88 PHE A CA 1
ATOM 755 C C . PHE A 1 88 ? -6.127 8.611 12.130 1.00 86.56 88 PHE A C 1
ATOM 757 O O . PHE A 1 88 ? -6.657 9.484 12.817 1.00 86.56 88 PHE A O 1
ATOM 764 N N . GLN A 1 89 ? -5.179 8.918 11.238 1.00 83.62 89 GLN A N 1
ATOM 765 C CA . GLN A 1 89 ? -4.744 10.300 11.019 1.00 83.62 89 GLN A CA 1
ATOM 766 C C . GLN A 1 89 ? -5.878 11.197 10.518 1.00 83.62 89 GLN A C 1
ATOM 768 O O . GLN A 1 89 ? -5.928 12.362 10.911 1.00 83.62 89 GLN A O 1
ATOM 773 N N . ARG A 1 90 ? -6.791 10.674 9.692 1.00 82.88 90 ARG A N 1
ATOM 774 C CA . ARG A 1 90 ? -7.976 11.409 9.230 1.00 82.88 90 ARG A CA 1
ATOM 775 C C . ARG A 1 90 ? -8.949 11.686 10.364 1.00 82.88 90 ARG A C 1
ATOM 777 O O . ARG A 1 90 ? -9.355 12.830 10.537 1.00 82.88 90 ARG A O 1
ATOM 784 N N . GLU A 1 91 ? -9.311 10.651 11.113 1.00 85.56 91 GLU A N 1
ATOM 785 C CA . GLU A 1 91 ? -10.335 10.731 12.158 1.00 85.56 91 GLU A CA 1
ATOM 786 C C . GLU A 1 91 ? -9.896 11.624 13.322 1.00 85.56 91 GLU A C 1
ATOM 788 O O . GLU A 1 91 ? -10.674 12.437 13.815 1.00 85.56 91 GLU A O 1
ATOM 793 N N . TYR A 1 92 ? -8.631 11.523 13.733 1.00 86.19 92 TYR A N 1
ATOM 794 C CA . TYR A 1 92 ? -8.142 12.176 14.949 1.00 86.19 92 TYR A CA 1
ATOM 795 C C . TYR A 1 92 ? -7.240 13.387 14.694 1.00 86.19 92 TYR A C 1
ATOM 797 O O . TYR A 1 92 ? -6.796 14.017 15.656 1.00 86.19 92 TYR A O 1
ATOM 805 N N . GLN A 1 93 ? -6.913 13.688 13.430 1.00 82.94 93 GLN A N 1
ATOM 806 C CA . GLN A 1 93 ? -5.961 14.738 13.020 1.00 82.94 93 GLN A CA 1
ATOM 807 C C . GLN A 1 93 ? -4.608 14.673 13.754 1.00 82.94 93 GLN A C 1
ATOM 809 O O . GLN A 1 93 ? -3.887 15.663 13.892 1.00 82.94 93 GLN A O 1
ATOM 814 N N . LYS A 1 94 ? -4.244 13.486 14.246 1.00 82.88 94 LYS A N 1
ATOM 815 C CA . LYS A 1 94 ? -3.030 13.220 15.018 1.00 82.88 94 LYS A CA 1
ATOM 816 C C . LYS A 1 94 ? -2.342 11.992 14.456 1.00 82.88 94 LYS A C 1
ATOM 818 O O . LYS A 1 94 ? -2.988 11.051 14.003 1.00 82.88 94 LYS A O 1
ATOM 823 N N . ARG A 1 95 ? -1.011 11.974 14.528 1.00 77.38 95 ARG A N 1
ATOM 824 C CA . ARG A 1 95 ? -0.257 10.764 14.198 1.00 77.38 95 ARG A CA 1
ATOM 825 C C . ARG A 1 95 ? -0.364 9.761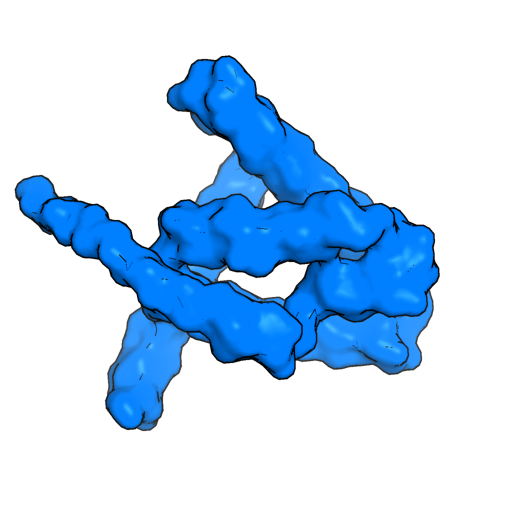 15.347 1.00 77.38 95 ARG A C 1
ATOM 827 O O . ARG A 1 95 ? -0.103 10.142 16.491 1.00 77.38 95 ARG A O 1
ATOM 834 N N . PRO A 1 96 ? -0.696 8.493 15.068 1.00 83.12 96 PRO A N 1
ATOM 835 C CA . PRO A 1 96 ? -0.650 7.458 16.087 1.00 83.12 96 PRO A CA 1
ATOM 836 C C . PRO A 1 96 ? 0.806 7.261 16.530 1.00 83.12 96 PRO A C 1
ATOM 838 O O . PRO A 1 96 ? 1.727 7.277 15.709 1.00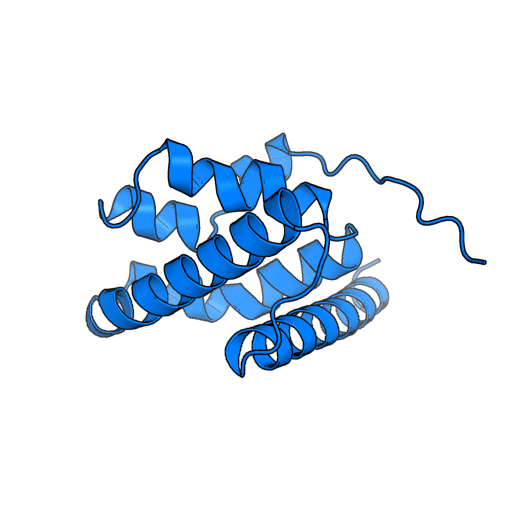 83.12 96 PRO A O 1
ATOM 841 N N . LYS A 1 97 ? 1.030 7.099 17.837 1.00 81.94 97 LYS A N 1
ATOM 842 C CA . LYS A 1 97 ? 2.358 6.823 18.407 1.00 81.94 97 LYS A CA 1
ATOM 843 C C . LYS A 1 97 ? 2.616 5.319 18.387 1.00 81.94 97 LYS A C 1
ATOM 845 O O . LYS A 1 97 ? 2.523 4.655 19.413 1.00 81.94 97 LYS A O 1
ATOM 850 N N . SER A 1 98 ? 2.884 4.777 17.205 1.00 86.06 98 SER A N 1
ATOM 851 C CA . SER A 1 98 ? 3.166 3.353 17.014 1.00 86.06 98 SER A CA 1
ATOM 852 C C . SER A 1 98 ? 4.459 3.143 16.233 1.00 86.06 98 SER A C 1
ATOM 854 O O . SER A 1 98 ? 4.881 4.013 15.470 1.00 86.06 98 SER A O 1
ATOM 856 N N . PHE A 1 99 ? 5.062 1.961 16.383 1.00 86.69 99 PHE A N 1
ATOM 857 C CA . PHE A 1 99 ? 6.214 1.545 15.579 1.00 86.69 99 PHE A CA 1
ATOM 858 C C . PHE A 1 99 ? 5.948 1.718 14.075 1.00 86.69 99 PHE A C 1
ATOM 860 O O . PHE A 1 99 ? 6.754 2.315 13.366 1.00 86.69 99 PHE A O 1
ATOM 867 N N . PHE A 1 100 ? 4.770 1.289 13.610 1.00 85.31 100 PHE A N 1
ATOM 868 C CA . PHE A 1 100 ? 4.369 1.417 12.208 1.00 85.31 100 PHE A CA 1
ATOM 869 C C . PHE A 1 100 ? 4.264 2.874 11.743 1.00 85.31 100 PHE A C 1
ATOM 871 O O . PHE A 1 100 ? 4.595 3.168 10.602 1.00 85.31 100 PHE A O 1
ATOM 878 N N . SER A 1 101 ? 3.867 3.808 12.611 1.00 83.06 101 SER A N 1
ATOM 879 C CA . SER A 1 101 ? 3.831 5.242 12.286 1.00 83.06 101 SER A CA 1
ATOM 880 C C . SER A 1 101 ? 5.231 5.810 12.028 1.00 83.06 101 SER A C 1
ATOM 882 O O . SER A 1 101 ? 5.448 6.567 11.073 1.00 83.06 101 SER A O 1
ATOM 884 N N . SER A 1 102 ? 6.203 5.404 12.849 1.00 86.19 102 SER A N 1
ATOM 885 C CA . SER A 1 102 ? 7.612 5.762 12.667 1.00 86.19 102 SER A CA 1
ATOM 886 C C . SER A 1 102 ? 8.189 5.128 11.402 1.00 86.19 102 SER A C 1
ATOM 888 O O . SER A 1 102 ? 8.818 5.826 10.608 1.00 86.19 102 SER A O 1
ATOM 890 N N . LEU A 1 103 ? 7.913 3.839 11.175 1.00 84.38 103 LEU A N 1
ATOM 891 C CA . LEU A 1 103 ? 8.330 3.114 9.974 1.00 84.38 103 LEU A CA 1
ATOM 892 C C . LEU A 1 103 ? 7.782 3.777 8.706 1.00 84.38 103 LEU A C 1
ATOM 894 O O . LEU A 1 103 ? 8.546 4.097 7.802 1.00 84.38 103 LEU A O 1
ATOM 898 N N . MET A 1 104 ? 6.482 4.075 8.675 1.00 82.56 104 MET A N 1
ATOM 899 C CA . MET A 1 104 ? 5.848 4.777 7.560 1.00 82.56 104 MET A CA 1
ATOM 900 C C . MET A 1 104 ? 6.483 6.140 7.301 1.00 82.56 104 MET A C 1
ATOM 902 O O . MET A 1 104 ? 6.760 6.489 6.157 1.00 82.56 104 MET A O 1
ATOM 906 N N . SER A 1 105 ? 6.750 6.911 8.357 1.00 84.19 105 SER A N 1
ATOM 907 C CA . SER A 1 105 ? 7.398 8.220 8.224 1.00 84.19 105 SER A CA 1
ATOM 908 C C . SER A 1 105 ? 8.795 8.099 7.606 1.00 84.19 105 SER A C 1
ATOM 910 O O . SER A 1 105 ? 9.155 8.911 6.755 1.00 84.19 105 SER A O 1
ATOM 912 N N . LEU A 1 106 ? 9.556 7.071 7.991 1.00 86.19 106 LEU A N 1
ATOM 913 C CA . LEU A 1 106 ? 10.867 6.780 7.414 1.00 86.19 106 LEU A CA 1
ATOM 914 C C . LEU A 1 106 ? 10.759 6.365 5.941 1.00 86.19 106 LEU A C 1
ATOM 916 O O . LEU A 1 106 ? 11.500 6.886 5.113 1.00 86.19 106 LEU A O 1
ATOM 920 N N . CYS A 1 107 ? 9.814 5.490 5.590 1.00 84.69 107 CYS A N 1
ATOM 921 C CA . CYS A 1 107 ? 9.581 5.076 4.204 1.00 84.69 107 CYS A CA 1
ATOM 922 C C . CYS A 1 107 ? 9.233 6.266 3.299 1.00 84.69 107 CYS A C 1
ATOM 924 O O . CYS A 1 107 ? 9.780 6.386 2.205 1.00 84.69 107 CYS A O 1
ATOM 926 N N . VAL A 1 108 ? 8.380 7.181 3.768 1.00 83.19 108 VAL A N 1
ATOM 927 C CA . VAL A 1 108 ? 8.030 8.406 3.030 1.00 83.19 108 VAL A CA 1
ATOM 928 C C . VAL A 1 108 ? 9.243 9.324 2.870 1.00 83.19 108 VAL A C 1
ATOM 930 O O . VAL A 1 108 ? 9.459 9.874 1.792 1.00 83.19 108 VAL A O 1
ATOM 933 N N . LEU A 1 109 ? 10.066 9.469 3.912 1.00 85.50 109 LEU A N 1
ATOM 934 C CA . LEU A 1 109 ? 11.300 10.254 3.846 1.00 85.50 109 LEU A CA 1
ATOM 935 C C . LEU A 1 109 ? 12.275 9.678 2.805 1.00 85.50 109 LEU A C 1
ATOM 937 O O . LEU A 1 109 ? 12.819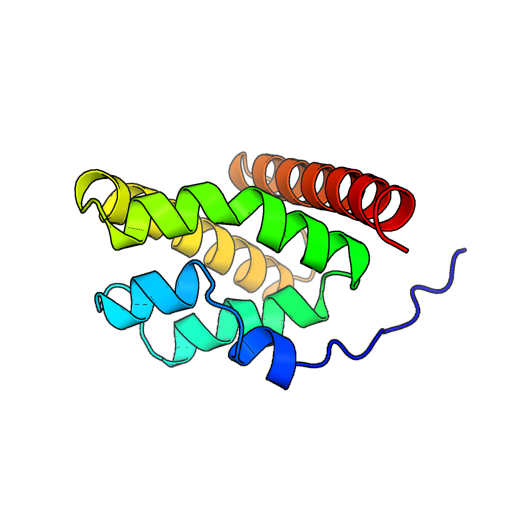 10.419 1.988 1.00 85.50 109 LEU A O 1
ATOM 941 N N . LEU A 1 110 ? 12.468 8.357 2.805 1.00 85.50 110 LEU A N 1
ATOM 942 C CA . LEU A 1 110 ? 13.306 7.667 1.823 1.00 85.50 110 LEU A CA 1
ATOM 943 C C . LEU A 1 110 ? 12.762 7.853 0.405 1.00 85.50 110 LEU A C 1
ATOM 945 O O . LEU A 1 110 ? 13.524 8.192 -0.498 1.00 85.50 110 LEU A O 1
ATOM 949 N N . ALA A 1 111 ? 11.448 7.708 0.217 1.00 85.38 111 ALA A N 1
ATOM 950 C CA . ALA A 1 111 ? 10.791 7.954 -1.061 1.00 85.38 111 ALA A CA 1
ATOM 951 C C . ALA A 1 111 ? 11.021 9.390 -1.559 1.00 85.38 111 ALA A C 1
ATOM 953 O O . ALA A 1 111 ? 11.348 9.582 -2.727 1.00 85.38 111 ALA A O 1
ATOM 954 N N . PHE A 1 112 ? 10.939 10.396 -0.685 1.00 84.12 112 PHE A N 1
ATOM 955 C CA . PHE A 1 112 ? 11.263 11.780 -1.038 1.00 84.12 112 PHE A CA 1
ATOM 956 C C . PHE A 1 112 ? 12.713 11.935 -1.521 1.00 84.12 112 PHE A C 1
ATOM 958 O O . PHE A 1 112 ? 12.949 12.525 -2.578 1.00 84.12 112 PHE A O 1
ATOM 965 N N . PHE A 1 113 ? 13.688 11.376 -0.795 1.00 85.62 113 PHE A N 1
ATOM 966 C CA . PHE A 1 113 ? 15.098 11.432 -1.198 1.00 85.62 113 PHE A CA 1
ATOM 967 C C . PHE A 1 113 ? 15.348 10.731 -2.534 1.00 85.62 113 PHE A C 1
ATOM 969 O O . PHE A 1 113 ? 16.007 11.294 -3.409 1.00 85.62 113 PHE A O 1
ATOM 976 N N . VAL A 1 114 ? 14.786 9.538 -2.725 1.00 85.94 114 VAL A N 1
ATOM 977 C CA . VAL A 1 114 ? 14.876 8.805 -3.994 1.00 85.94 114 VAL A CA 1
ATOM 978 C C . VAL A 1 114 ? 14.244 9.617 -5.122 1.00 85.94 114 VAL A C 1
ATOM 980 O O . VAL A 1 114 ? 14.848 9.766 -6.180 1.00 85.94 114 VAL A O 1
ATOM 983 N N . GLY A 1 115 ? 13.074 10.213 -4.891 1.00 82.25 115 GLY A N 1
ATOM 984 C CA . GLY A 1 115 ? 12.403 11.086 -5.852 1.00 82.25 115 GLY A CA 1
ATOM 985 C C . GLY A 1 115 ? 13.256 12.282 -6.271 1.00 82.25 115 GLY A C 1
ATOM 986 O O . GLY A 1 115 ? 13.378 12.568 -7.462 1.00 82.25 115 GLY A O 1
ATOM 987 N N . GLN A 1 116 ? 13.906 12.943 -5.309 1.00 82.06 116 GLN A N 1
ATOM 988 C CA . GLN A 1 116 ? 14.845 14.039 -5.570 1.00 82.06 116 GLN A CA 1
ATOM 989 C C . GLN A 1 116 ? 16.042 13.593 -6.415 1.00 82.06 116 GLN A C 1
ATOM 991 O O . GLN A 1 116 ? 16.429 14.291 -7.351 1.00 82.06 116 GLN A O 1
ATOM 996 N N . VAL A 1 117 ? 16.630 12.438 -6.098 1.00 85.06 117 VAL A N 1
ATOM 997 C CA . VAL A 1 117 ? 17.755 11.876 -6.857 1.00 85.06 117 VAL A CA 1
ATOM 998 C C . VAL A 1 117 ? 17.322 11.543 -8.284 1.00 85.06 117 VAL A C 1
ATOM 1000 O O . VAL A 1 117 ? 17.988 11.951 -9.233 1.00 85.06 117 VAL A O 1
ATOM 1003 N N . LEU A 1 118 ? 16.178 10.877 -8.453 1.00 79.44 118 LEU A N 1
ATOM 1004 C CA . LEU A 1 118 ? 15.635 10.527 -9.766 1.00 79.44 118 LEU A CA 1
ATOM 1005 C C . LEU A 1 118 ? 15.368 11.762 -10.626 1.00 79.44 118 LEU A C 1
ATOM 1007 O O . LEU A 1 118 ? 15.712 11.749 -11.803 1.00 79.44 118 LEU A O 1
ATOM 1011 N N . TYR A 1 119 ? 14.818 12.830 -10.045 1.00 77.19 119 TYR A N 1
ATOM 1012 C CA . TYR A 1 119 ? 14.591 14.095 -10.749 1.00 77.19 119 TYR A CA 1
ATOM 1013 C C . TYR A 1 119 ? 15.894 14.744 -11.235 1.00 77.19 119 TYR A C 1
ATOM 1015 O O . TYR A 1 119 ? 15.942 15.308 -12.321 1.00 77.19 119 TYR A O 1
ATOM 1023 N N . ARG A 1 120 ? 16.979 14.643 -10.457 1.00 76.75 120 ARG A N 1
ATOM 1024 C CA . ARG A 1 120 ? 18.292 15.177 -10.859 1.00 76.75 120 ARG A CA 1
ATOM 1025 C C . ARG A 1 120 ? 18.968 14.350 -11.955 1.00 76.75 120 ARG A C 1
ATOM 1027 O O . ARG A 1 120 ? 19.738 14.906 -12.726 1.00 76.75 120 ARG A O 1
ATOM 1034 N N . ILE A 1 121 ? 18.710 13.042 -12.005 1.00 76.44 121 ILE A N 1
ATOM 1035 C CA . ILE A 1 121 ? 19.304 12.121 -12.992 1.00 76.44 121 ILE A CA 1
ATOM 1036 C C . ILE A 1 121 ? 18.492 12.093 -14.298 1.00 76.44 121 ILE A C 1
ATOM 1038 O O . ILE A 1 121 ? 19.062 11.931 -15.375 1.00 76.44 121 ILE A O 1
ATOM 1042 N N . LYS A 1 122 ? 17.167 12.246 -14.214 1.00 57.00 122 LYS A N 1
ATOM 1043 C CA . LYS A 1 122 ? 16.239 12.331 -15.348 1.00 57.00 122 LYS A CA 1
ATOM 1044 C C . LYS A 1 122 ? 15.370 13.590 -15.198 1.00 57.00 122 LYS A C 1
ATOM 1046 O O . LYS A 1 122 ? 14.298 13.475 -14.592 1.00 57.00 122 LYS A O 1
ATOM 1051 N N . PRO A 1 123 ? 15.833 14.757 -15.688 1.00 49.56 123 PRO A N 1
ATOM 1052 C CA . PRO A 1 123 ? 15.004 15.959 -15.744 1.00 49.56 123 PRO A CA 1
ATOM 1053 C C . PRO A 1 123 ? 13.768 15.753 -16.631 1.00 49.56 123 PRO A C 1
ATOM 1055 O O . PRO A 1 123 ? 13.874 15.029 -17.650 1.00 49.56 123 PRO A O 1
#

Radius of gyration: 14.61 Å; chains: 1; bounding box: 32×45×34 Å

Secondary structure (DSSP, 8-state):
----------HHHHHTS--HHHHHHHTTSS-HHHHHIIIIIIHHHS-HHHHHHHHHHHHHHHHHHHH-STTHHHHHHHHHHHHHHHHHHHHHSS---SHHHHHHHHHHHHHHHHHHHHHHH--

Organism: NCBI:txid197482